Protein AF-A0A557SSY3-F1 (afdb_monomer)

Structure (mmCIF, N/CA/C/O backbone):
data_AF-A0A557SSY3-F1
#
_entry.id   AF-A0A557SSY3-F1
#
loop_
_atom_site.group_PDB
_atom_site.id
_atom_site.type_symbol
_atom_site.label_atom_id
_atom_site.label_alt_id
_atom_site.label_comp_id
_atom_site.label_asym_id
_atom_site.label_entity_id
_atom_site.label_seq_id
_atom_site.pdbx_PDB_ins_code
_atom_site.Cartn_x
_atom_site.Cartn_y
_atom_site.Cartn_z
_atom_site.occupancy
_atom_site.B_iso_or_equiv
_atom_site.auth_seq_id
_atom_site.auth_comp_id
_atom_site.auth_asym_id
_atom_site.auth_atom_id
_atom_site.pdbx_PDB_model_num
ATOM 1 N N . MET A 1 1 ? -18.846 3.226 3.322 1.00 61.88 1 MET A N 1
ATOM 2 C CA . MET A 1 1 ? -17.502 3.529 2.773 1.00 61.88 1 MET A CA 1
ATOM 3 C C . MET A 1 1 ? -16.601 3.956 3.917 1.00 61.88 1 MET A C 1
ATOM 5 O O . MET A 1 1 ? -16.918 4.948 4.563 1.00 61.88 1 MET A O 1
ATOM 9 N N . ARG A 1 2 ? -15.539 3.208 4.235 1.00 62.00 2 ARG A N 1
ATOM 10 C CA . ARG A 1 2 ? -14.546 3.678 5.218 1.00 62.00 2 ARG A CA 1
ATOM 11 C C . ARG A 1 2 ? -13.588 4.630 4.507 1.00 62.00 2 ARG A C 1
ATOM 13 O O . ARG A 1 2 ? -13.206 4.357 3.383 1.00 62.00 2 ARG A O 1
ATOM 20 N N . LYS A 1 3 ? -13.315 5.777 5.131 1.00 71.56 3 LYS A N 1
ATOM 21 C CA . LYS A 1 3 ? -12.575 6.921 4.562 1.00 71.56 3 LYS A CA 1
ATOM 22 C C . LYS A 1 3 ? -11.408 7.373 5.448 1.00 71.56 3 LYS A C 1
ATOM 24 O O . LYS A 1 3 ? -10.769 8.364 5.151 1.00 71.56 3 LYS A O 1
ATOM 29 N N . PHE A 1 4 ? -11.154 6.663 6.546 1.00 83.25 4 PHE A N 1
ATOM 30 C CA . PHE A 1 4 ? -10.172 7.045 7.558 1.00 83.25 4 PHE A CA 1
ATOM 31 C C . PHE A 1 4 ? -9.384 5.815 8.001 1.00 83.25 4 PHE A C 1
ATOM 33 O O . PHE A 1 4 ? -9.925 4.704 8.017 1.00 83.25 4 PHE A O 1
ATOM 40 N N . CYS A 1 5 ? -8.110 6.019 8.337 1.00 86.06 5 CYS A N 1
ATOM 41 C CA . CYS A 1 5 ? -7.258 4.978 8.901 1.00 86.06 5 CYS A CA 1
ATOM 42 C C . CYS A 1 5 ? -7.754 4.581 10.303 1.00 86.06 5 CYS A C 1
ATOM 44 O O . CYS A 1 5 ? -8.199 5.425 11.072 1.00 86.06 5 CYS A O 1
ATOM 46 N N . LYS A 1 6 ? -7.684 3.287 10.609 1.00 85.69 6 LYS A N 1
ATOM 47 C CA . LYS A 1 6 ? -7.999 2.655 11.902 1.00 85.69 6 LYS A CA 1
ATOM 48 C C . LYS A 1 6 ? -6.859 1.753 12.386 1.00 85.69 6 LYS A C 1
ATOM 50 O O . LYS A 1 6 ? -7.092 0.794 13.108 1.00 85.69 6 LYS A O 1
ATOM 55 N N . ASP A 1 7 ? -5.669 1.960 11.841 1.00 88.12 7 ASP A N 1
ATOM 56 C CA . ASP A 1 7 ? -4.435 1.243 12.163 1.00 88.12 7 ASP A CA 1
ATOM 57 C C . ASP A 1 7 ? -4.400 -0.276 11.889 1.00 88.12 7 ASP A C 1
ATOM 59 O O . ASP A 1 7 ? -3.349 -0.902 11.986 1.00 88.12 7 ASP A O 1
ATOM 63 N N . VAL A 1 8 ? -5.484 -0.872 11.379 1.00 90.81 8 VAL A N 1
ATOM 64 C CA . VAL A 1 8 ? -5.519 -2.279 10.920 1.00 90.81 8 VAL A CA 1
ATOM 65 C C . VAL A 1 8 ? -4.472 -2.558 9.829 1.00 90.81 8 VAL A C 1
ATOM 67 O O . VAL A 1 8 ? -3.942 -3.660 9.725 1.00 90.81 8 VAL A O 1
ATOM 70 N N . CYS A 1 9 ? -4.121 -1.547 9.028 1.00 90.25 9 CYS A N 1
ATOM 71 C CA . CYS A 1 9 ? -3.086 -1.642 7.996 1.00 90.25 9 CYS A CA 1
ATOM 72 C C . CYS A 1 9 ? -1.690 -1.970 8.550 1.00 90.25 9 CYS A C 1
ATOM 74 O O . CYS A 1 9 ? -0.863 -2.473 7.797 1.00 90.25 9 CYS A O 1
ATOM 76 N N . HIS A 1 10 ? -1.413 -1.720 9.834 1.00 90.69 10 HIS A N 1
ATOM 77 C CA . HIS A 1 10 ? -0.105 -2.014 10.426 1.00 90.69 10 HIS A CA 1
ATOM 78 C C . HIS A 1 10 ? 0.190 -3.513 10.531 1.00 90.69 10 HIS A C 1
ATOM 80 O O . HIS A 1 10 ? 1.357 -3.889 10.487 1.00 90.69 10 HIS A O 1
ATOM 86 N N . LEU A 1 11 ? -0.843 -4.360 10.596 1.00 90.62 11 LEU A N 1
ATOM 87 C CA . LEU A 1 11 ? -0.696 -5.821 10.607 1.00 90.62 11 LEU A CA 1
ATOM 88 C C . LEU A 1 11 ? -0.113 -6.362 9.296 1.00 90.62 11 LEU A C 1
ATOM 90 O O . LEU A 1 11 ? 0.554 -7.386 9.289 1.00 90.62 11 LEU A O 1
ATOM 94 N N . TYR A 1 12 ? -0.355 -5.646 8.199 1.00 91.06 12 TYR A N 1
ATOM 95 C CA . TYR A 1 12 ? 0.091 -5.997 6.851 1.00 91.06 12 TYR A CA 1
ATOM 96 C C . TYR A 1 12 ? 1.213 -5.073 6.376 1.00 91.06 12 TYR A C 1
ATOM 98 O O . TYR A 1 12 ? 1.440 -4.928 5.174 1.00 91.06 12 TYR A O 1
ATOM 106 N N . LYS A 1 13 ? 1.863 -4.356 7.302 1.00 91.31 13 LYS A N 1
ATOM 107 C CA . LYS A 1 13 ? 2.927 -3.415 6.965 1.00 91.31 13 LYS A CA 1
ATOM 108 C C . LYS A 1 13 ? 4.048 -4.170 6.262 1.00 91.31 13 LYS A C 1
ATOM 110 O O . LYS A 1 13 ? 4.632 -5.082 6.834 1.00 91.31 13 LYS A O 1
ATOM 115 N N . ALA A 1 14 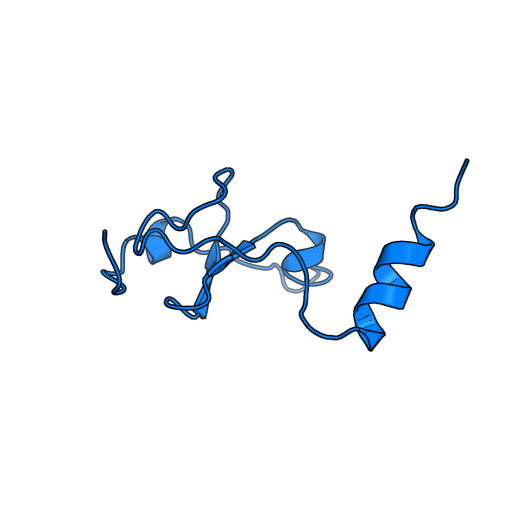? 4.370 -3.745 5.046 1.00 89.88 14 ALA A N 1
ATOM 116 C CA . ALA A 1 14 ? 5.519 -4.270 4.336 1.00 89.88 14 ALA A CA 1
ATOM 117 C C . ALA A 1 14 ? 6.805 -3.778 5.006 1.00 89.88 14 ALA A C 1
ATOM 119 O O . ALA A 1 14 ? 6.967 -2.578 5.275 1.00 89.88 14 ALA A O 1
ATOM 120 N N . TYR A 1 15 ? 7.726 -4.704 5.233 1.00 85.62 15 TYR A N 1
ATOM 121 C CA . TYR A 1 15 ? 9.084 -4.412 5.662 1.00 85.62 15 TYR A CA 1
ATOM 122 C C . TYR A 1 15 ? 9.995 -4.615 4.463 1.00 85.62 15 TYR A C 1
ATOM 124 O O . TYR A 1 15 ? 9.859 -5.584 3.725 1.00 85.62 15 TYR A O 1
ATOM 132 N N . LYS A 1 16 ? 10.885 -3.652 4.241 1.00 79.56 16 LYS A N 1
ATOM 133 C CA . LYS A 1 16 ? 11.913 -3.772 3.219 1.00 79.56 16 LYS A CA 1
ATOM 134 C C . LYS A 1 16 ? 13.198 -4.234 3.896 1.00 79.56 16 LYS A C 1
ATOM 136 O O . LYS A 1 16 ? 13.563 -3.678 4.935 1.00 79.56 16 LYS A O 1
ATOM 141 N N . ASP A 1 17 ? 13.893 -5.183 3.293 1.00 75.88 17 ASP A N 1
ATOM 142 C CA . ASP A 1 17 ? 15.260 -5.505 3.693 1.00 75.88 17 ASP A CA 1
ATOM 143 C C . ASP A 1 17 ? 16.224 -4.416 3.214 1.00 75.88 17 ASP A C 1
ATOM 145 O O . ASP A 1 17 ? 15.967 -3.729 2.220 1.00 75.88 17 ASP A O 1
ATOM 149 N N . GLU A 1 18 ? 17.356 -4.248 3.896 1.00 72.50 18 GLU A N 1
ATOM 150 C CA . GLU A 1 18 ? 18.369 -3.232 3.561 1.00 72.50 18 GLU A CA 1
ATOM 151 C C . GLU A 1 18 ? 18.887 -3.366 2.112 1.00 72.50 18 GLU A C 1
ATOM 153 O O . GLU A 1 18 ? 19.220 -2.374 1.464 1.00 72.50 18 GLU A O 1
ATOM 158 N N . TYR A 1 19 ? 18.841 -4.584 1.564 1.00 73.25 19 TYR A N 1
ATOM 159 C CA . TYR A 1 19 ? 19.265 -4.930 0.204 1.00 73.25 19 TYR A CA 1
ATOM 160 C C . TYR A 1 19 ? 18.173 -4.790 -0.870 1.00 73.25 19 TYR A C 1
ATOM 162 O O . TYR A 1 19 ? 18.443 -4.954 -2.065 1.00 73.25 19 TYR A O 1
ATOM 170 N N . SER A 1 20 ? 16.928 -4.516 -0.480 1.00 72.56 20 SER A N 1
ATOM 171 C CA . SER A 1 20 ? 15.798 -4.479 -1.410 1.00 72.56 20 SER A CA 1
ATOM 172 C C . SER A 1 20 ? 15.863 -3.271 -2.359 1.00 72.56 20 SER A C 1
ATOM 174 O O . SER A 1 20 ? 16.149 -2.133 -1.979 1.00 72.56 20 SER A O 1
ATOM 176 N N . LYS A 1 21 ? 15.518 -3.490 -3.636 1.00 70.75 21 LYS A N 1
ATOM 177 C CA . LYS A 1 21 ? 15.482 -2.447 -4.689 1.00 70.75 21 LYS A CA 1
ATOM 178 C C . LYS A 1 21 ? 14.295 -1.469 -4.545 1.00 70.75 21 LYS A C 1
ATOM 180 O O . LYS A 1 21 ? 13.959 -0.759 -5.497 1.00 70.75 21 LYS A O 1
ATOM 185 N N . GLY A 1 22 ? 13.661 -1.418 -3.373 1.00 78.50 22 GLY A N 1
ATOM 186 C CA . GLY A 1 22 ? 12.536 -0.551 -3.026 1.00 78.50 22 GLY A CA 1
ATOM 187 C C . GLY A 1 22 ? 11.167 -1.227 -3.135 1.00 78.50 22 GLY A C 1
ATOM 188 O O . GLY A 1 22 ? 10.970 -2.128 -3.942 1.00 78.50 22 GLY A O 1
ATOM 189 N N . TYR A 1 23 ? 10.194 -0.712 -2.375 1.00 83.00 23 TYR A N 1
ATOM 190 C CA . TYR A 1 23 ? 8.891 -1.350 -2.147 1.00 83.00 23 TYR A CA 1
ATOM 191 C C . TYR A 1 23 ? 8.115 -1.750 -3.414 1.00 83.00 23 TYR A C 1
ATOM 193 O O . TYR A 1 23 ? 7.514 -2.815 -3.470 1.00 83.00 23 TYR A O 1
ATOM 201 N N . TYR A 1 24 ? 8.139 -0.914 -4.456 1.00 79.94 24 TYR A N 1
ATOM 202 C CA . TYR A 1 24 ? 7.443 -1.218 -5.712 1.00 79.94 24 TYR A CA 1
ATOM 203 C C . TYR A 1 24 ? 8.104 -2.351 -6.507 1.00 79.94 24 TYR A C 1
ATOM 205 O O . TYR A 1 24 ? 7.427 -3.008 -7.291 1.00 79.94 24 TYR A O 1
ATOM 213 N N . SER A 1 25 ? 9.412 -2.561 -6.332 1.00 80.19 25 SER A N 1
ATOM 214 C CA . SER A 1 25 ? 10.157 -3.635 -7.000 1.00 80.19 25 SER A CA 1
ATOM 215 C C . SER A 1 25 ? 9.817 -5.005 -6.411 1.00 80.19 25 SER A C 1
ATOM 217 O O . SER A 1 25 ? 9.892 -5.999 -7.121 1.00 80.19 25 SER A O 1
ATOM 219 N N . GLU A 1 26 ? 9.429 -5.041 -5.136 1.00 83.00 26 GLU A N 1
ATOM 220 C CA . GLU A 1 26 ? 9.010 -6.250 -4.416 1.00 83.00 26 GLU A CA 1
ATOM 221 C C . GLU A 1 26 ? 7.510 -6.544 -4.564 1.00 83.00 26 GLU A C 1
ATOM 223 O O . GLU A 1 26 ? 7.044 -7.601 -4.167 1.00 83.00 26 GLU A O 1
ATOM 228 N N . GLY A 1 27 ? 6.743 -5.630 -5.170 1.00 85.06 27 GLY A N 1
ATOM 229 C CA . GLY A 1 27 ? 5.299 -5.791 -5.359 1.00 85.06 27 GLY A CA 1
ATOM 230 C C . GLY A 1 27 ? 4.443 -5.224 -4.224 1.00 85.06 27 GLY A C 1
ATOM 231 O O . GLY A 1 27 ? 3.213 -5.257 -4.318 1.00 85.06 27 GLY A O 1
ATOM 232 N N . TYR A 1 28 ? 5.057 -4.619 -3.203 1.00 89.94 28 TYR A N 1
ATOM 233 C CA . TYR A 1 28 ? 4.323 -3.956 -2.132 1.00 89.94 28 TYR A CA 1
ATOM 234 C C . TYR A 1 28 ? 3.536 -2.756 -2.651 1.00 89.94 28 TYR A C 1
ATOM 236 O O . TYR A 1 28 ? 3.983 -1.980 -3.507 1.00 89.94 28 TYR A O 1
ATOM 244 N N . LYS A 1 29 ? 2.349 -2.565 -2.079 1.00 91.38 29 LYS A N 1
ATOM 245 C CA . LYS A 1 29 ? 1.396 -1.560 -2.549 1.00 91.38 29 LYS A CA 1
ATOM 246 C C . LYS A 1 29 ? 1.253 -0.442 -1.532 1.00 91.38 29 LYS A C 1
ATOM 248 O O . LYS A 1 29 ? 1.182 -0.685 -0.332 1.00 91.38 29 LYS A O 1
ATOM 253 N N . ARG A 1 30 ? 1.174 0.806 -1.996 1.00 90.75 30 ARG A N 1
ATOM 254 C CA . ARG A 1 30 ? 1.064 1.971 -1.106 1.00 90.75 30 ARG A CA 1
ATOM 255 C C . ARG A 1 30 ? -0.378 2.433 -0.951 1.00 90.75 30 ARG A C 1
ATOM 257 O O . ARG A 1 30 ? -1.033 2.759 -1.943 1.00 90.75 30 ARG A O 1
ATOM 264 N N . CYS A 1 31 ? -0.848 2.563 0.283 1.00 91.38 31 CYS A N 1
ATOM 265 C CA . CYS A 1 31 ? -2.092 3.269 0.579 1.00 91.38 31 CYS A CA 1
ATOM 266 C C . CYS A 1 31 ? -1.847 4.788 0.644 1.00 91.38 31 CYS A C 1
ATOM 268 O O . CYS A 1 31 ? -0.880 5.229 1.262 1.00 91.38 31 CYS A O 1
ATOM 270 N N . ILE A 1 32 ? -2.704 5.597 0.011 1.00 89.06 32 ILE A N 1
ATOM 271 C CA . ILE A 1 32 ? -2.576 7.068 0.022 1.00 89.06 32 ILE A CA 1
ATOM 272 C C . ILE A 1 32 ? -3.021 7.635 1.370 1.00 89.06 32 ILE A C 1
ATOM 274 O O . ILE A 1 32 ? -2.285 8.416 1.955 1.00 89.06 32 ILE A O 1
ATOM 278 N N . GLU A 1 33 ? -4.170 7.189 1.882 1.00 90.94 33 GLU A N 1
ATOM 279 C CA . GLU A 1 33 ? -4.706 7.681 3.158 1.00 90.94 33 GLU A CA 1
ATOM 280 C C . GLU A 1 33 ? -3.842 7.251 4.342 1.00 90.94 33 GLU A C 1
ATOM 282 O O . GLU A 1 33 ? -3.483 8.059 5.187 1.00 90.94 33 GLU A O 1
ATOM 287 N N . CYS A 1 34 ? -3.465 5.969 4.395 1.00 89.19 34 CYS A N 1
ATOM 288 C CA . CYS A 1 34 ? -2.653 5.440 5.493 1.00 89.19 34 CYS A CA 1
ATOM 289 C C . CYS A 1 34 ? -1.158 5.762 5.329 1.00 89.19 34 CYS A C 1
ATOM 291 O O . CYS A 1 34 ? -0.380 5.491 6.233 1.00 89.19 34 CYS A O 1
ATOM 293 N N . ASN A 1 35 ? -0.735 6.264 4.159 1.00 89.88 35 ASN A N 1
ATOM 294 C CA . ASN A 1 35 ? 0.666 6.514 3.792 1.00 89.88 35 ASN A CA 1
ATOM 295 C C . ASN A 1 35 ? 1.640 5.339 4.049 1.00 89.88 35 ASN A C 1
ATOM 297 O O . ASN A 1 35 ? 2.850 5.542 4.142 1.00 89.88 35 ASN A O 1
ATOM 301 N N . LEU A 1 36 ? 1.124 4.108 4.092 1.00 91.06 36 LEU A N 1
ATOM 302 C CA . LEU A 1 36 ? 1.854 2.883 4.418 1.00 91.06 36 LEU A CA 1
ATOM 303 C C . LEU A 1 36 ? 2.049 2.008 3.172 1.00 91.06 36 LEU A C 1
ATO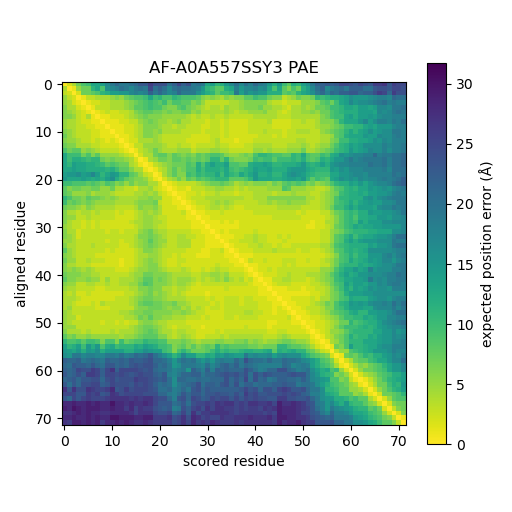M 305 O O . LEU A 1 36 ? 1.178 1.976 2.295 1.00 91.06 36 LEU A O 1
ATOM 309 N N . PHE A 1 37 ? 3.163 1.276 3.119 1.00 91.31 37 PHE A N 1
ATOM 310 C CA . PHE A 1 37 ? 3.335 0.149 2.205 1.00 91.31 37 PHE A CA 1
ATOM 311 C C . PHE A 1 37 ? 2.788 -1.119 2.850 1.00 91.31 37 PHE A C 1
ATOM 313 O O . PHE A 1 37 ? 3.037 -1.380 4.026 1.00 91.31 37 PHE A O 1
ATOM 320 N N . LEU A 1 38 ? 2.016 -1.864 2.074 1.00 91.81 38 LEU A N 1
ATOM 321 C CA . LEU A 1 38 ? 1.288 -3.044 2.498 1.00 91.81 38 LEU A CA 1
ATOM 322 C C . LEU A 1 38 ? 1.719 -4.227 1.645 1.00 91.81 38 LEU A C 1
ATOM 324 O O . LEU A 1 38 ? 1.754 -4.110 0.413 1.00 91.81 38 LEU A O 1
ATOM 328 N N . ASP A 1 39 ? 1.993 -5.342 2.311 1.00 91.94 39 ASP A N 1
ATOM 329 C CA . ASP A 1 39 ? 2.038 -6.646 1.669 1.00 91.94 39 ASP A CA 1
ATOM 330 C C . ASP A 1 39 ? 0.615 -7.210 1.660 1.00 91.94 39 ASP A C 1
ATOM 332 O O . ASP A 1 39 ? 0.087 -7.681 2.667 1.00 91.94 39 ASP A O 1
ATOM 336 N N . TRP A 1 40 ? -0.087 -6.969 0.555 1.00 90.50 40 TRP A N 1
ATOM 337 C CA . TRP A 1 40 ? -1.508 -7.270 0.438 1.00 90.50 40 TRP A CA 1
ATOM 338 C C . TRP A 1 40 ? -1.871 -7.596 -1.004 1.00 90.50 40 TRP A C 1
ATOM 340 O O . TRP A 1 40 ? -1.701 -6.766 -1.905 1.00 90.50 40 TRP A O 1
ATOM 350 N N . ASP A 1 41 ? -2.455 -8.771 -1.223 1.00 88.44 41 ASP A N 1
ATOM 351 C CA . ASP A 1 41 ? -2.882 -9.228 -2.549 1.00 88.44 41 ASP A CA 1
ATOM 352 C C . ASP A 1 41 ? -4.063 -8.431 -3.112 1.00 88.44 41 ASP A C 1
ATOM 354 O O . ASP A 1 41 ? -4.161 -8.213 -4.323 1.00 88.44 41 ASP A O 1
ATOM 358 N N . GLY A 1 42 ? -4.919 -7.881 -2.250 1.00 89.19 42 GLY A N 1
ATOM 359 C CA . GLY A 1 42 ? -6.080 -7.108 -2.679 1.00 89.19 42 GLY A CA 1
ATOM 360 C C . GLY A 1 42 ? -5.733 -5.786 -3.377 1.00 89.19 42 GLY A C 1
ATOM 361 O O . GLY A 1 42 ? -4.630 -5.240 -3.283 1.00 89.19 42 GLY A O 1
ATOM 362 N N . MET A 1 43 ? -6.715 -5.234 -4.092 1.00 88.56 43 MET A N 1
ATOM 363 C CA . MET A 1 43 ? -6.599 -3.921 -4.743 1.00 88.56 43 MET A CA 1
ATOM 364 C C . MET A 1 43 ? -6.914 -2.759 -3.787 1.00 88.56 43 MET A C 1
ATOM 366 O O . MET A 1 43 ? -6.526 -1.622 -4.046 1.00 88.56 43 MET A O 1
ATOM 370 N N . ARG A 1 44 ? -7.609 -3.026 -2.678 1.00 91.06 44 ARG A N 1
ATOM 371 C CA . ARG A 1 44 ? -8.033 -2.018 -1.699 1.00 91.06 44 ARG A CA 1
ATOM 372 C C . ARG A 1 44 ? -7.367 -2.245 -0.355 1.00 91.06 44 ARG A C 1
ATOM 374 O O . ARG A 1 44 ? -7.122 -3.384 0.034 1.00 91.06 44 ARG A O 1
ATOM 381 N N . CYS A 1 45 ? -7.103 -1.152 0.348 1.00 90.19 45 CYS A N 1
ATOM 382 C CA . CYS A 1 45 ? -6.556 -1.175 1.692 1.00 90.19 45 CYS A CA 1
ATOM 383 C C . CYS A 1 45 ? -7.550 -1.850 2.654 1.00 90.19 45 CYS A C 1
ATOM 385 O O . CYS A 1 45 ? -8.693 -1.390 2.731 1.00 90.19 45 CYS A O 1
ATOM 387 N N . PRO A 1 46 ? -7.133 -2.852 3.450 1.00 90.25 46 PRO A N 1
ATOM 388 C CA . PRO A 1 46 ? -8.013 -3.496 4.433 1.00 90.25 46 PRO A CA 1
ATOM 389 C C . PRO A 1 46 ? -8.456 -2.541 5.560 1.00 90.25 46 PRO A C 1
ATOM 391 O O . PRO A 1 46 ? -9.408 -2.815 6.284 1.00 90.25 46 PRO A O 1
ATOM 394 N N . CYS A 1 47 ? -7.777 -1.399 5.706 1.00 89.88 47 CYS A N 1
ATOM 395 C CA . CYS A 1 47 ? -8.014 -0.420 6.762 1.00 89.88 47 CYS A CA 1
ATOM 396 C C . CYS A 1 47 ? -9.017 0.676 6.355 1.00 89.88 47 CYS A C 1
ATOM 398 O O . CYS A 1 47 ? -10.004 0.924 7.049 1.00 89.88 47 CYS A O 1
ATOM 400 N N . CYS A 1 48 ? -8.778 1.325 5.212 1.00 89.62 48 CYS A N 1
ATOM 401 C CA . CYS A 1 48 ? -9.517 2.512 4.770 1.00 89.62 48 CYS A CA 1
ATOM 402 C C . CYS A 1 48 ? -10.198 2.348 3.405 1.00 89.62 48 CYS A C 1
ATOM 404 O O . CYS A 1 48 ? -10.650 3.337 2.846 1.00 89.62 48 CYS A O 1
ATOM 406 N N . ASP A 1 49 ? -10.239 1.136 2.840 1.00 88.81 49 ASP A N 1
ATOM 407 C CA . ASP A 1 49 ? -10.881 0.806 1.552 1.00 88.81 49 ASP A CA 1
ATOM 408 C C . ASP A 1 49 ? -10.323 1.554 0.320 1.00 88.81 49 ASP A C 1
ATOM 410 O O . ASP A 1 49 ? -10.750 1.327 -0.812 1.00 88.81 49 ASP A O 1
ATOM 414 N N . HIS A 1 50 ? -9.326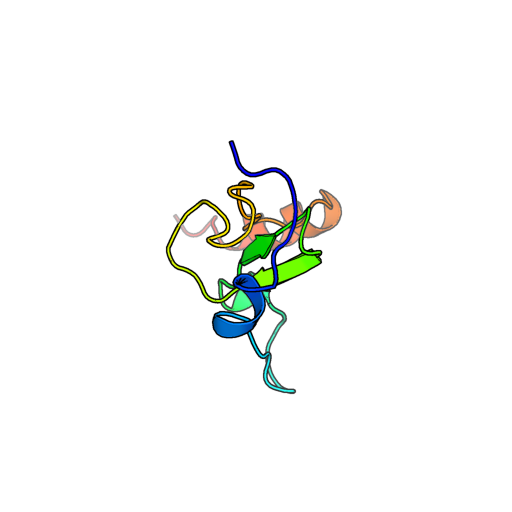 2.425 0.494 1.00 90.06 50 HIS A N 1
ATOM 415 C CA . HIS A 1 50 ? -8.710 3.133 -0.619 1.00 90.06 50 HIS A CA 1
ATOM 416 C C . HIS A 1 50 ? -7.954 2.186 -1.542 1.00 90.06 50 HIS A C 1
ATOM 418 O O . HIS A 1 50 ? -7.273 1.259 -1.101 1.00 90.06 50 HIS A O 1
ATOM 424 N N . VAL A 1 51 ? -8.037 2.470 -2.841 1.00 89.88 51 VAL A N 1
ATOM 425 C CA . VAL A 1 51 ? -7.303 1.738 -3.872 1.00 89.88 51 VAL A CA 1
ATOM 426 C C . VAL A 1 51 ? -5.802 1.903 -3.641 1.00 89.88 51 VAL A C 1
ATOM 428 O O . VAL A 1 51 ? -5.281 3.020 -3.564 1.00 89.88 51 VAL A O 1
ATOM 431 N N . LEU A 1 52 ? -5.112 0.773 -3.520 1.00 91.19 52 LEU A N 1
ATOM 432 C CA . LEU A 1 52 ? -3.679 0.717 -3.295 1.00 91.19 52 LEU A CA 1
ATOM 433 C C . LEU A 1 52 ? -2.930 1.050 -4.586 1.00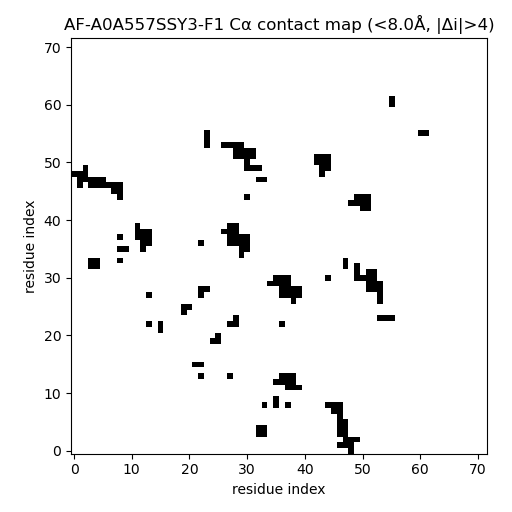 91.19 52 LEU A C 1
ATOM 435 O O . LEU A 1 52 ? -3.264 0.576 -5.674 1.00 91.19 52 LEU A O 1
ATOM 439 N N . ARG A 1 53 ? -1.879 1.860 -4.470 1.00 88.38 53 ARG A N 1
ATOM 440 C CA . ARG A 1 53 ? -1.022 2.212 -5.601 1.00 88.38 53 ARG A CA 1
ATOM 441 C C . ARG A 1 53 ? 0.063 1.160 -5.792 1.00 88.38 53 ARG A C 1
ATOM 443 O O . ARG A 1 53 ? 0.889 0.953 -4.909 1.00 88.38 53 ARG A O 1
ATOM 450 N N . ILE A 1 54 ? 0.091 0.589 -6.992 1.00 84.62 54 ILE A N 1
ATOM 451 C CA . ILE A 1 54 ? 1.141 -0.320 -7.483 1.00 84.62 54 ILE A CA 1
ATO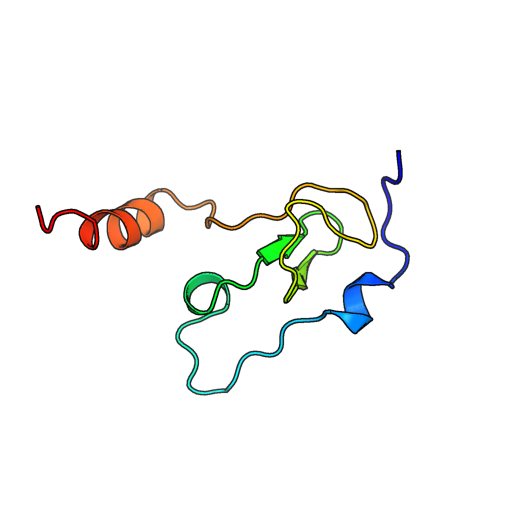M 452 C C . ILE A 1 54 ? 2.186 0.387 -8.358 1.00 84.62 54 ILE A C 1
ATOM 454 O O . ILE A 1 54 ? 3.221 -0.184 -8.678 1.00 84.62 54 ILE A O 1
ATOM 458 N N . LYS A 1 55 ? 1.916 1.626 -8.789 1.00 74.56 55 LYS A N 1
ATOM 459 C CA . LYS A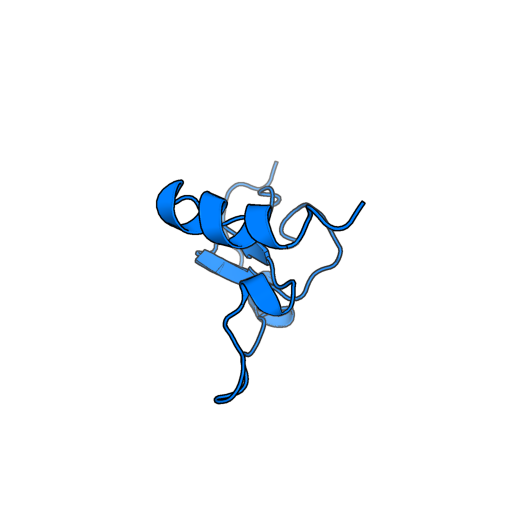 1 55 ? 2.785 2.386 -9.696 1.00 74.56 55 LYS A CA 1
ATOM 460 C C . LYS A 1 55 ? 3.174 3.732 -9.075 1.00 74.56 55 LYS A C 1
ATOM 462 O O . LYS A 1 55 ? 2.298 4.421 -8.541 1.00 74.56 55 LYS A O 1
ATOM 467 N N . PRO A 1 56 ? 4.453 4.136 -9.169 1.00 69.12 56 PRO A N 1
ATOM 468 C CA . PRO A 1 56 ? 4.893 5.455 -8.731 1.00 69.12 56 PRO A CA 1
ATOM 469 C C . PRO A 1 56 ? 4.306 6.561 -9.627 1.00 69.12 56 PRO A C 1
ATOM 471 O O . PRO A 1 56 ? 4.067 6.358 -10.815 1.00 69.12 56 PRO A O 1
ATOM 474 N N . HIS A 1 57 ? 4.093 7.749 -9.054 1.00 64.75 57 HIS A N 1
ATOM 475 C CA . HIS A 1 57 ? 3.454 8.894 -9.722 1.00 64.75 57 HIS A CA 1
ATOM 476 C C . HIS A 1 57 ? 4.350 9.580 -10.772 1.00 64.75 57 HIS A C 1
ATOM 478 O O . HIS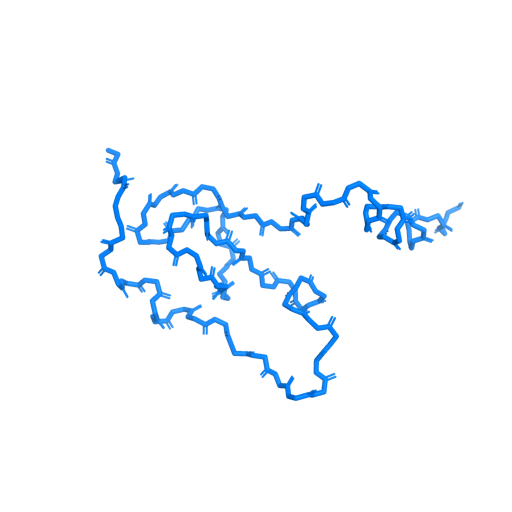 A 1 57 ? 3.856 10.206 -11.705 1.00 64.75 57 HIS A O 1
ATOM 484 N N . ASN A 1 58 ? 5.676 9.463 -10.647 1.00 59.97 58 ASN A N 1
ATOM 485 C CA . ASN A 1 58 ? 6.601 10.182 -11.520 1.00 59.97 58 ASN A CA 1
ATOM 486 C C . ASN A 1 58 ? 6.687 9.545 -12.913 1.00 59.97 58 ASN A C 1
ATOM 488 O O . ASN A 1 58 ? 7.254 8.463 -13.086 1.00 59.97 58 ASN A O 1
ATOM 492 N N . ASN A 1 59 ? 6.244 10.288 -13.932 1.00 56.88 59 ASN A N 1
ATOM 493 C CA . ASN A 1 59 ? 6.418 9.941 -15.348 1.00 56.88 59 ASN A CA 1
ATOM 494 C C . ASN A 1 59 ? 7.895 9.710 -15.732 1.00 56.88 59 A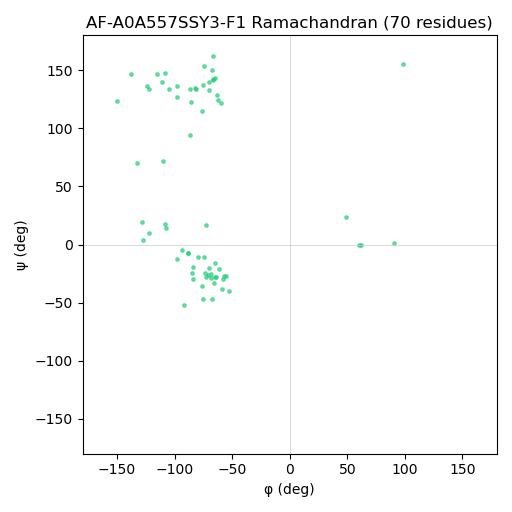SN A C 1
ATOM 496 O O . ASN A 1 59 ? 8.182 8.886 -16.597 1.00 56.88 59 ASN A O 1
ATOM 500 N N . ARG A 1 60 ? 8.844 10.343 -15.024 1.00 54.31 60 ARG A N 1
ATOM 501 C CA . ARG A 1 60 ? 10.290 10.106 -15.193 1.00 54.31 60 ARG A CA 1
ATOM 502 C C . ARG A 1 60 ? 10.712 8.682 -14.777 1.00 54.31 60 ARG A C 1
ATOM 504 O O . ARG A 1 60 ? 11.584 8.097 -15.409 1.00 54.31 60 ARG A O 1
ATOM 511 N N . CYS A 1 61 ? 10.053 8.087 -13.776 1.00 52.81 61 CYS A N 1
ATOM 512 C CA . CYS A 1 61 ? 10.264 6.693 -13.351 1.00 52.81 61 CYS A CA 1
ATOM 513 C C . CYS A 1 61 ? 9.436 5.693 -14.178 1.00 52.81 61 CYS A C 1
ATOM 515 O O . CYS A 1 61 ? 9.836 4.539 -14.333 1.00 52.81 61 CYS A O 1
ATOM 517 N N . LYS A 1 62 ? 8.316 6.140 -14.765 1.00 51.56 62 LYS A N 1
ATOM 518 C CA . LYS A 1 62 ? 7.473 5.350 -15.681 1.00 51.56 62 LYS A CA 1
ATOM 519 C C . LYS A 1 62 ? 8.262 4.874 -16.909 1.00 51.56 62 LYS A C 1
ATOM 521 O O . LYS A 1 62 ? 8.132 3.720 -17.302 1.00 51.56 62 LYS A O 1
ATOM 526 N N . ALA A 1 63 ? 9.157 5.717 -17.433 1.00 54.81 63 ALA A N 1
ATOM 527 C CA . ALA A 1 63 ? 10.048 5.372 -18.544 1.00 54.81 63 ALA A CA 1
ATOM 528 C C . ALA A 1 63 ? 11.052 4.249 -18.214 1.00 54.81 63 ALA A C 1
ATOM 530 O O . ALA A 1 63 ? 11.469 3.524 -19.111 1.00 54.81 63 ALA A O 1
ATOM 531 N N . ARG A 1 64 ? 11.442 4.077 -16.941 1.00 54.00 64 ARG A N 1
ATOM 532 C CA . ARG A 1 64 ? 12.397 3.034 -16.525 1.00 54.00 64 ARG A CA 1
ATOM 533 C C . ARG A 1 64 ? 11.717 1.679 -16.293 1.00 54.00 64 ARG A C 1
ATOM 535 O O . ARG A 1 64 ? 12.339 0.659 -16.552 1.00 54.00 64 ARG A O 1
ATOM 542 N N . LEU A 1 65 ? 10.442 1.673 -15.891 1.00 54.06 65 LEU A N 1
ATOM 543 C CA . LEU A 1 65 ? 9.622 0.455 -15.791 1.00 54.06 65 LEU A CA 1
ATOM 544 C C . LEU A 1 65 ? 9.137 -0.049 -17.165 1.00 54.06 65 LEU A C 1
ATOM 546 O O . LEU A 1 65 ? 9.116 -1.253 -17.386 1.00 54.06 65 LEU A O 1
ATOM 550 N N . LEU A 1 66 ? 8.813 0.844 -18.110 1.00 55.12 66 LEU A N 1
ATOM 551 C CA . LEU A 1 66 ? 8.384 0.461 -19.470 1.00 55.12 66 LEU A CA 1
ATOM 552 C C . LEU A 1 66 ? 9.502 -0.136 -20.347 1.00 55.12 66 LEU A C 1
ATOM 554 O O . LEU A 1 66 ? 9.208 -0.838 -21.306 1.00 55.12 66 LEU A O 1
ATOM 558 N N . LYS A 1 67 ? 10.782 0.103 -20.031 1.00 47.72 67 LYS A N 1
ATOM 559 C CA . LYS A 1 67 ? 11.911 -0.466 -20.795 1.00 47.72 67 LYS A CA 1
ATOM 560 C C . LYS A 1 67 ? 12.151 -1.961 -20.544 1.00 47.72 67 LYS A C 1
ATOM 562 O O . LYS A 1 67 ? 12.916 -2.563 -21.284 1.00 47.72 67 LYS A O 1
ATOM 567 N N . LEU A 1 68 ? 11.513 -2.564 -19.537 1.00 53.84 68 LEU A N 1
ATOM 568 C CA . LEU A 1 68 ? 11.625 -4.004 -19.256 1.00 53.84 68 LEU A CA 1
ATOM 569 C C . LEU A 1 68 ? 10.522 -4.845 -19.920 1.00 53.84 68 LEU A C 1
ATOM 571 O O . LEU A 1 68 ? 10.577 -6.066 -19.844 1.00 53.84 68 LEU A O 1
ATOM 575 N N . SER A 1 69 ? 9.547 -4.219 -20.590 1.00 47.44 69 SER A N 1
ATOM 576 C CA . SER A 1 69 ? 8.447 -4.915 -21.275 1.00 47.44 69 SER A CA 1
ATOM 577 C C . SER A 1 69 ? 8.553 -4.904 -22.806 1.00 47.44 69 SER A C 1
ATOM 579 O O . SER A 1 69 ? 7.572 -5.211 -23.472 1.00 47.44 69 SER A O 1
ATOM 581 N N . ILE A 1 70 ? 9.714 -4.558 -23.377 1.00 49.94 70 ILE A N 1
ATOM 582 C CA . ILE A 1 70 ? 10.003 -4.761 -24.808 1.00 49.94 70 ILE A CA 1
ATOM 583 C C . ILE A 1 70 ? 11.055 -5.867 -24.914 1.00 49.94 70 ILE A C 1
ATOM 585 O O . ILE A 1 70 ? 12.237 -5.640 -25.157 1.00 49.94 70 ILE A O 1
ATOM 589 N N . ARG A 1 71 ? 10.607 -7.086 -24.628 1.00 49.28 71 ARG A N 1
ATOM 590 C CA . ARG A 1 71 ? 11.227 -8.320 -25.105 1.00 49.28 71 ARG A CA 1
ATOM 591 C C . ARG A 1 71 ? 10.087 -9.179 -25.647 1.00 49.28 71 ARG A C 1
ATOM 593 O O . ARG A 1 71 ? 9.642 -10.127 -25.011 1.00 49.28 71 ARG A O 1
ATOM 600 N N . MET A 1 72 ? 9.555 -8.728 -26.773 1.00 40.53 72 MET A N 1
ATOM 601 C CA . MET A 1 72 ? 8.812 -9.528 -27.737 1.00 40.53 72 MET A CA 1
ATOM 602 C C . MET A 1 72 ? 9.269 -9.076 -29.114 1.00 40.53 72 MET A C 1
ATOM 604 O O . MET A 1 72 ? 9.404 -7.840 -29.281 1.00 40.53 72 MET A O 1
#

Secondary structure (DSSP, 8-state):
---S--SGGGGGB----TT-S-TTTTT-EE-SSS--EE--SSSB-TTT-PBPB-S-S-HHHHHHHHTTS---

Radius of gyration: 13.74 Å; Cα contacts (8 Å, |Δi|>4): 97; chains: 1; bounding box: 37×20×40 Å

Foldseek 3Di:
DAAAFPCPQVVFADDDDPPDPDLLSVQWWADPRVRGTGPDPDQARPGRRGGTHSDDPDPVVVVVVVVVPPPD

Nearest PDB structures (foldseek):
  7mnt-assembly1_B  TM=6.061E-01  e=1.911E+00  Homo sapiens
  8xgc-assembly1_8  TM=5.475E-01  e=2.354E+00  Saccharomyces cerevisiae

Seq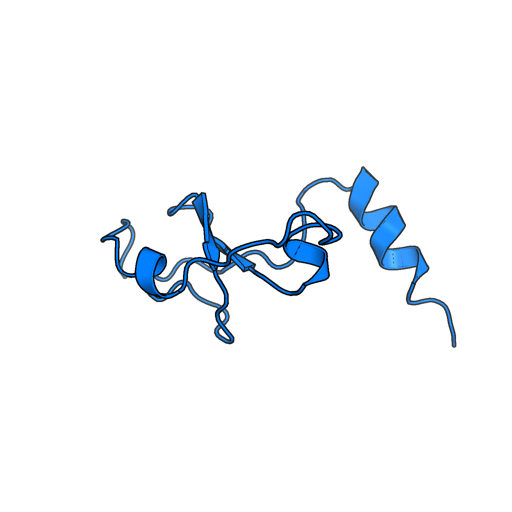uence (72 aa):
MRKFCKDVCHLYKAYKDEYSKGYYSEGYKRCIECNLFLDWDGMRCPCCDHVLRIKPHNNRCKARLLKLSIRM

Organism: NCBI:txid2035267

pLDDT: mean 77.96, std 15.26, range [40.53, 91.94]

Mean predicted aligned error: 9.7 Å

Solvent-accessible surface area (backbone atoms only — not comparable to full-atom values): 4577 Å² total; per-residue (Å²): 134,60,84,53,74,71,67,59,49,63,84,35,48,53,79,79,60,95,84,55,90,45,58,61,75,78,66,33,25,34,30,75,91,69,70,40,48,26,60,63,93,64,62,46,36,93,37,26,59,43,66,41,40,72,68,81,87,51,69,81,58,48,60,65,62,57,65,74,73,73,84,123